Protein AF-A0A958M6K6-F1 (afdb_monomer)

Secondary structure (DSSP, 8-state):
-HHHHHHHHHHHHT------S---SS---------------EEEEE-S-----TTS--HHHHHHHHHHHH--SSEEEEE-S--STTTSSPPTTT-HHHHHHHHHHHHHHHHTTTT--SEEEE---TGGGTTTTHHHHHHH-

Solvent-accessible surface area (backbone atoms only — not comparable to full-atom values): 8126 Å² total; per-residue (Å²): 116,74,73,58,54,55,53,52,52,54,54,56,72,72,64,70,82,77,79,88,69,84,88,60,98,60,85,86,74,82,75,75,76,89,59,101,68,75,86,78,64,46,81,44,80,49,55,71,57,14,63,47,55,89,1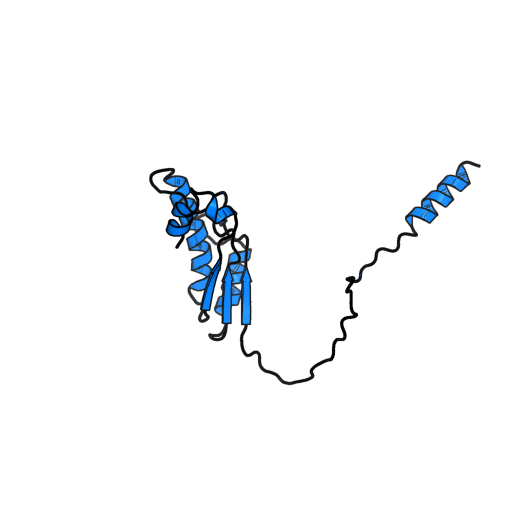00,44,61,32,75,64,53,52,53,50,22,59,54,32,57,70,44,54,61,56,26,33,43,36,38,66,11,25,50,16,58,85,32,14,36,44,53,59,91,80,38,55,67,54,19,54,51,24,51,48,15,44,49,44,58,54,61,34,46,76,66,38,56,38,48,78,46,81,42,82,28,77,32,21,37,60,26,73,35,68,67,10,39,67,68,67,108

Nearest PDB structures (foldseek):
  7wbb-assembly1_F  TM=4.301E-01  e=3.956E-01  Saccharomyces cerevisiae
  4tmb-assembly1_B  TM=3.124E-01  e=1.041E+00  Kluyveromyces marxianus
  1k03-assembly1_A  TM=3.849E-01  e=2.737E+00  Saccharomyces cerevisiae
  1bwl-assembly1_A  TM=4.539E-01  e=6.749E+00  Candida albicans
  5wqe-assembly1_A  TM=2.637E-01  e=7.538E-01  Alicyclobacillus acidoterrestris ATCC 49025

Radius of gyration: 24.07 Å; Cα contacts (8 Å, |Δi|>4): 189; chains: 1; bounding box: 40×70×49 Å

Sequence (141 aa):
MKKHWIAVLLLILVYGCATYEAKYAEPFSDDNVTADKQVEHTFYLIGDAGKSPEGDLNPTLKKFKKQLEQANKNSTAIFLGDNIYPIGFIGKDDDPEGHEHSKHYLDAQLATLQSFKGKTIFIPGNHDWYSKGLEGLEREE

pLDDT: mean 92.04, std 10.04, range [58.53, 98.81]

Mean predicted aligned error: 8.79 Å

Structure (mmCIF, N/CA/C/O backbone):
data_AF-A0A958M6K6-F1
#
_entry.id   AF-A0A958M6K6-F1
#
loop_
_atom_site.group_PDB
_atom_site.id
_atom_site.type_symbol
_atom_site.label_atom_id
_atom_site.label_alt_id
_atom_site.label_comp_id
_atom_site.label_asym_id
_atom_site.label_entity_id
_atom_site.label_seq_id
_atom_site.pdbx_PDB_ins_code
_atom_site.Cartn_x
_atom_site.Cartn_y
_atom_site.Cartn_z
_atom_site.occupancy
_atom_site.B_iso_or_equiv
_atom_site.auth_seq_id
_atom_site.auth_comp_id
_atom_site.auth_asym_id
_atom_site.auth_atom_id
_atom_site.pdbx_PDB_model_num
ATOM 1 N N . MET A 1 1 ? 16.803 56.031 26.311 1.00 58.53 1 MET A N 1
ATOM 2 C CA . MET A 1 1 ? 15.773 55.708 25.293 1.00 58.53 1 MET A CA 1
ATOM 3 C C . MET A 1 1 ? 15.935 54.306 24.702 1.00 58.53 1 MET A C 1
ATOM 5 O O . MET A 1 1 ? 15.006 53.535 24.857 1.00 58.53 1 MET A O 1
ATOM 9 N N . LYS A 1 2 ? 17.088 53.910 24.126 1.00 61.78 2 LYS A N 1
ATOM 10 C CA . LYS A 1 2 ? 17.300 52.585 23.477 1.00 61.78 2 LYS A CA 1
ATOM 11 C C . LYS A 1 2 ? 17.028 51.338 24.353 1.00 61.78 2 LYS A C 1
ATOM 13 O O . LYS A 1 2 ? 16.576 50.326 23.837 1.00 61.78 2 LYS A O 1
ATOM 18 N N . LYS A 1 3 ? 17.233 51.414 25.677 1.00 64.62 3 LYS A N 1
ATOM 19 C CA . LYS A 1 3 ? 17.030 50.287 26.617 1.00 64.62 3 LYS A CA 1
ATOM 20 C C . LYS A 1 3 ? 15.556 49.866 26.770 1.00 64.62 3 LYS A C 1
ATOM 22 O O . LYS A 1 3 ? 15.285 48.694 26.999 1.00 64.62 3 LYS A O 1
ATOM 27 N N . HIS A 1 4 ? 14.609 50.792 26.590 1.00 77.12 4 HIS A N 1
ATOM 28 C CA . HIS A 1 4 ? 13.173 50.488 26.664 1.00 77.12 4 HIS A CA 1
ATOM 29 C C . HIS A 1 4 ? 12.649 49.803 25.396 1.00 77.12 4 HIS A C 1
ATOM 31 O O . HIS A 1 4 ? 11.729 49.002 25.484 1.00 77.12 4 HIS A O 1
ATOM 37 N N . TRP A 1 5 ? 13.278 50.038 24.239 1.00 85.06 5 TRP A N 1
ATOM 38 C CA . TRP A 1 5 ? 12.914 49.373 22.982 1.00 85.06 5 TRP A CA 1
ATOM 39 C C . TRP A 1 5 ? 13.212 47.874 23.019 1.00 85.06 5 TRP A C 1
ATOM 41 O O . TRP A 1 5 ? 12.418 47.085 22.522 1.00 85.06 5 TRP A O 1
ATOM 51 N N . ILE A 1 6 ? 14.307 47.475 23.673 1.00 86.12 6 ILE A N 1
ATOM 52 C CA . ILE A 1 6 ? 14.642 46.058 23.882 1.00 86.12 6 ILE A CA 1
ATOM 53 C C . ILE A 1 6 ? 13.594 45.386 24.778 1.00 86.12 6 ILE A C 1
ATOM 55 O O . ILE A 1 6 ? 13.154 44.279 24.484 1.00 86.12 6 ILE A O 1
ATOM 59 N N . ALA A 1 7 ? 13.152 46.066 25.841 1.00 86.38 7 ALA A N 1
ATOM 60 C CA . ALA A 1 7 ? 12.120 45.543 26.734 1.00 86.38 7 ALA A CA 1
ATOM 61 C C . ALA A 1 7 ? 10.761 45.391 26.028 1.00 86.38 7 ALA A C 1
ATOM 63 O O . ALA A 1 7 ? 10.102 44.372 26.199 1.00 86.38 7 ALA A O 1
ATOM 64 N N . VAL A 1 8 ? 10.372 46.365 25.198 1.00 88.75 8 VAL A N 1
ATOM 65 C CA . VAL A 1 8 ? 9.145 46.297 24.384 1.00 88.75 8 VAL A CA 1
ATOM 66 C C . VAL A 1 8 ? 9.222 45.167 23.355 1.00 88.75 8 VAL A C 1
ATOM 68 O O . VAL A 1 8 ? 8.263 44.415 23.210 1.00 88.75 8 VAL A O 1
ATOM 71 N N . LEU A 1 9 ? 10.367 44.992 22.688 1.00 87.19 9 LEU A N 1
ATOM 72 C CA . LEU A 1 9 ? 10.575 43.904 21.729 1.00 87.19 9 LEU A CA 1
ATOM 73 C C . LEU A 1 9 ? 10.447 42.525 22.398 1.00 87.19 9 LEU A C 1
ATOM 75 O O . LEU A 1 9 ? 9.775 41.645 21.868 1.00 87.19 9 LEU A O 1
ATOM 79 N N . LEU A 1 10 ? 11.042 42.349 23.583 1.00 87.00 10 LEU A N 1
ATOM 80 C CA . LEU A 1 10 ? 10.933 41.108 24.357 1.00 87.00 10 LEU A CA 1
ATOM 81 C C . LEU A 1 10 ? 9.494 40.824 24.799 1.00 87.00 10 LEU A C 1
ATOM 83 O O . LEU A 1 10 ? 9.072 39.674 24.759 1.00 87.00 10 LEU A O 1
ATOM 87 N N . LEU A 1 11 ? 8.733 41.860 25.162 1.00 87.31 11 LEU A N 1
ATOM 88 C CA . LEU A 1 11 ? 7.319 41.750 25.538 1.00 87.31 11 LEU A CA 1
ATOM 89 C C . LEU A 1 11 ? 6.431 41.292 24.374 1.00 87.31 11 LEU A C 1
ATOM 91 O O . LEU A 1 11 ? 5.507 40.514 24.586 1.00 87.31 11 LEU A O 1
ATOM 95 N N . ILE A 1 12 ? 6.729 41.731 23.149 1.00 86.44 12 ILE A N 1
ATOM 96 C CA . ILE A 1 12 ? 6.005 41.307 21.941 1.00 86.44 12 ILE A CA 1
ATOM 97 C C . ILE A 1 12 ? 6.306 39.839 21.609 1.00 86.44 12 ILE A C 1
ATOM 99 O O . ILE A 1 12 ? 5.400 39.101 21.229 1.00 86.44 12 ILE A O 1
ATOM 103 N N . LEU A 1 13 ? 7.549 39.387 21.809 1.00 83.00 13 LEU A N 1
ATOM 104 C CA . LEU A 1 13 ? 7.953 38.001 21.540 1.00 83.00 13 LEU A CA 1
ATOM 105 C C . LEU A 1 13 ? 7.290 36.978 22.478 1.00 83.00 13 LEU A C 1
ATOM 107 O O . LEU A 1 13 ? 7.114 35.830 22.081 1.00 83.00 13 LEU A O 1
ATOM 111 N N . VAL A 1 14 ? 6.888 37.380 23.689 1.00 82.75 14 VAL A N 1
ATOM 112 C CA . VAL A 1 14 ? 6.173 36.504 24.641 1.00 82.75 14 VAL A CA 1
ATOM 113 C C . VAL A 1 14 ? 4.644 36.597 24.548 1.00 82.75 14 VAL A C 1
ATOM 115 O O . VAL A 1 14 ? 3.959 35.836 25.223 1.00 82.75 14 VAL A O 1
ATOM 118 N N . TYR A 1 15 ? 4.091 37.482 23.708 1.00 78.06 15 TYR A N 1
ATOM 119 C CA . TYR A 1 15 ? 2.638 37.694 23.578 1.00 78.06 15 TYR A CA 1
ATOM 120 C C . TYR A 1 15 ? 1.968 36.876 22.456 1.00 78.06 15 TYR A C 1
ATOM 122 O O . TYR A 1 15 ? 0.814 37.122 22.100 1.00 78.06 15 TYR A O 1
ATOM 130 N N . GLY A 1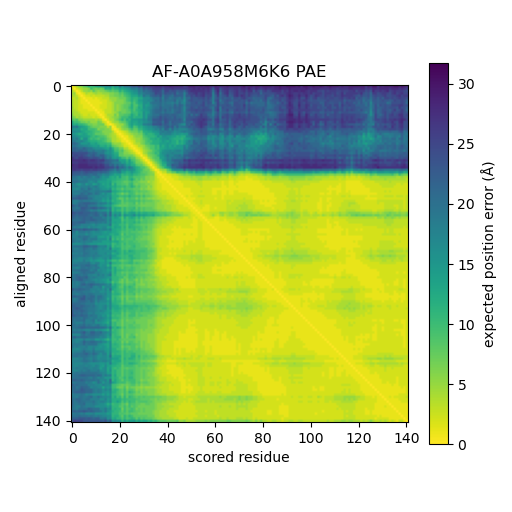 16 ? 2.667 35.897 21.878 1.00 76.31 16 GLY A N 1
ATOM 131 C CA . GLY A 1 16 ? 2.107 35.031 20.842 1.00 76.31 16 GLY A CA 1
ATOM 132 C C . GLY A 1 16 ? 1.131 33.998 21.411 1.00 76.31 16 GLY A C 1
ATOM 133 O O . GLY A 1 16 ? 1.554 33.005 21.995 1.00 76.31 16 GLY A O 1
ATOM 134 N N . CYS A 1 17 ? -0.174 34.183 21.197 1.00 74.75 17 CYS A N 1
ATOM 135 C CA . CYS A 1 17 ? -1.151 33.103 21.350 1.00 74.75 17 CYS A CA 1
ATOM 136 C C . CYS A 1 17 ? -1.069 32.172 20.133 1.00 74.75 17 CYS A C 1
ATOM 138 O O . CYS A 1 17 ? -1.633 32.470 19.081 1.00 74.75 17 CYS A O 1
ATOM 140 N N . ALA A 1 18 ? -0.379 31.040 20.268 1.00 75.88 18 ALA A N 1
ATOM 141 C CA . ALA A 1 18 ? -0.561 29.923 19.350 1.00 75.88 18 ALA A CA 1
ATOM 142 C C . ALA A 1 18 ? -1.882 29.222 19.700 1.00 75.88 18 ALA A C 1
ATOM 144 O O . ALA A 1 18 ? -2.108 28.851 20.852 1.00 75.88 18 ALA A O 1
ATOM 145 N N . THR A 1 19 ? -2.780 29.065 18.727 1.00 74.81 19 THR A N 1
ATOM 146 C CA . THR A 1 19 ? -3.978 28.240 18.915 1.00 74.81 19 THR A CA 1
ATOM 147 C C . THR A 1 19 ? -3.567 26.780 18.774 1.00 74.81 19 THR A C 1
ATOM 149 O O . THR A 1 19 ? -3.233 26.352 17.672 1.00 74.81 19 THR A O 1
ATOM 152 N N . TYR A 1 20 ? -3.560 26.043 19.882 1.00 77.12 20 TYR A N 1
ATOM 153 C CA . TYR A 1 20 ? -3.206 24.618 19.901 1.00 77.12 20 TYR A CA 1
ATOM 154 C C . TYR A 1 20 ? -4.378 23.703 19.521 1.00 77.12 20 TYR A C 1
ATOM 156 O O . TYR A 1 20 ? -4.164 22.538 19.205 1.00 77.12 20 TYR A O 1
ATOM 164 N N . GLU A 1 21 ? -5.598 24.240 19.518 1.00 79.88 21 GLU A N 1
ATOM 165 C CA . GLU A 1 21 ? -6.818 23.504 19.196 1.00 79.88 21 GLU A CA 1
ATOM 166 C C . GLU A 1 21 ? -7.157 23.586 17.705 1.00 79.88 21 GLU A C 1
ATOM 168 O O . GLU A 1 21 ? -6.961 24.618 17.050 1.00 79.88 21 GLU A O 1
ATOM 173 N N . ALA A 1 22 ? -7.717 22.498 17.179 1.00 80.31 22 ALA A N 1
ATOM 174 C CA . ALA A 1 22 ? -8.237 22.458 15.821 1.00 80.31 22 ALA A CA 1
ATOM 175 C C . ALA A 1 22 ? -9.445 23.400 15.674 1.00 80.31 22 ALA A C 1
ATOM 177 O O . ALA A 1 22 ? -10.320 23.475 16.537 1.00 80.31 22 ALA A O 1
ATOM 178 N N . LYS A 1 23 ? -9.495 24.137 14.560 1.00 80.44 23 LYS A N 1
ATOM 179 C CA . LYS A 1 23 ? -10.585 25.073 14.266 1.00 80.44 23 LYS A CA 1
ATOM 180 C C . LYS A 1 23 ? -11.648 24.381 13.429 1.00 80.44 23 LYS A C 1
ATOM 182 O O . LYS A 1 23 ? -11.488 24.242 12.219 1.00 80.44 23 LYS A O 1
ATOM 187 N N . TYR A 1 24 ? -12.728 23.978 14.078 1.00 83.25 24 TYR A N 1
ATOM 188 C CA . TYR A 1 24 ? -13.906 23.439 13.412 1.00 83.25 24 TYR A CA 1
ATOM 189 C C . TYR A 1 24 ? -14.945 24.544 13.200 1.00 83.25 24 TYR A C 1
ATOM 191 O O . TYR A 1 24 ? -15.063 25.452 14.023 1.00 83.25 24 TYR A O 1
ATOM 199 N N . ALA A 1 25 ? -15.671 24.485 12.080 1.00 86.62 25 ALA A N 1
ATOM 200 C CA . ALA A 1 25 ? -16.772 25.412 11.802 1.00 86.62 25 ALA A CA 1
ATOM 201 C C . ALA A 1 25 ? -17.913 25.251 12.821 1.00 86.62 25 ALA A C 1
ATOM 203 O O . ALA A 1 25 ? -18.515 26.240 13.223 1.00 86.62 25 ALA A O 1
ATOM 204 N N . GLU A 1 26 ? -18.133 24.017 13.275 1.00 85.06 26 GLU A N 1
ATOM 205 C CA . GLU A 1 26 ? -19.042 23.662 14.360 1.00 85.06 26 GLU A CA 1
ATOM 206 C C . GLU A 1 26 ? -18.239 23.003 15.491 1.00 85.06 26 GLU A C 1
ATOM 208 O O . GLU A 1 26 ? -17.348 22.195 15.202 1.00 85.06 26 GLU A O 1
ATOM 213 N N . PRO A 1 27 ? -18.511 23.313 16.769 1.00 77.81 27 PRO A N 1
ATOM 214 C CA . PRO A 1 27 ? -17.875 22.626 17.884 1.00 77.81 27 PRO A CA 1
ATOM 215 C C . PRO A 1 27 ? -18.182 21.126 17.822 1.00 77.81 27 PRO A C 1
ATOM 217 O O . PRO A 1 27 ? -19.343 20.731 17.752 1.00 77.81 27 PRO A O 1
ATOM 220 N N . PHE A 1 28 ? -17.151 20.283 17.879 1.00 76.88 28 PHE A N 1
ATOM 221 C CA . PHE A 1 28 ? -17.346 18.847 18.064 1.00 76.88 28 PHE A CA 1
ATOM 222 C C . PHE A 1 28 ? -17.954 18.615 19.455 1.00 76.88 28 PHE A C 1
ATOM 224 O O . PHE A 1 28 ? -17.287 18.876 20.459 1.00 76.88 28 PHE A O 1
ATOM 231 N N . SER A 1 29 ? -19.211 18.163 19.532 1.00 73.94 29 SER A N 1
ATOM 232 C CA . SER A 1 29 ? -19.738 17.581 20.766 1.00 73.94 29 SER A CA 1
ATOM 233 C C . SER A 1 29 ? -19.457 16.088 20.737 1.00 73.94 29 SER A C 1
ATOM 235 O O . SER A 1 29 ? -19.883 15.362 19.838 1.00 73.94 29 SER A O 1
ATOM 237 N N . ASP A 1 30 ? -18.695 15.635 21.726 1.00 67.69 30 ASP A N 1
ATOM 238 C CA . ASP A 1 30 ? -18.550 14.217 22.006 1.00 67.69 30 ASP A CA 1
ATOM 239 C C . ASP A 1 30 ? -19.830 13.781 22.725 1.00 67.69 30 ASP A C 1
ATOM 241 O O . ASP A 1 30 ? -19.888 13.672 23.956 1.00 67.69 30 ASP A O 1
ATOM 245 N N . ASP A 1 31 ? -20.914 13.642 21.959 1.00 69.62 31 ASP A N 1
ATOM 246 C CA . ASP A 1 31 ? -22.102 12.940 22.418 1.00 69.62 31 ASP A CA 1
ATOM 247 C C . ASP A 1 31 ? -21.654 11.498 22.630 1.00 69.62 31 ASP A C 1
ATOM 249 O O . ASP A 1 31 ? -21.686 10.678 21.715 1.00 69.62 31 ASP A O 1
ATOM 253 N N . ASN A 1 32 ? -21.135 11.221 23.829 1.00 62.75 32 ASN A N 1
ATOM 254 C CA . ASN A 1 32 ? -20.642 9.919 24.238 1.00 62.75 32 ASN A CA 1
ATOM 255 C C . ASN A 1 32 ? -21.781 8.916 24.066 1.00 62.75 32 ASN A C 1
ATOM 257 O O . ASN A 1 32 ? -22.618 8.736 24.953 1.00 62.75 32 ASN A O 1
ATOM 261 N N . VAL A 1 33 ? -21.823 8.264 22.906 1.00 64.94 33 VAL A N 1
ATOM 262 C CA . VAL A 1 33 ? -22.689 7.125 22.653 1.00 64.94 33 VAL A CA 1
ATOM 263 C C . VAL A 1 33 ? -22.119 5.994 23.497 1.00 64.94 33 VAL A C 1
ATOM 265 O O . VAL A 1 33 ? -21.297 5.201 23.044 1.00 64.94 33 VAL A O 1
ATOM 268 N N . THR A 1 34 ? -22.537 5.943 24.758 1.00 63.62 34 THR A N 1
ATOM 269 C CA . THR A 1 34 ? -22.280 4.837 25.676 1.00 63.62 34 THR A CA 1
ATOM 270 C C . THR A 1 34 ? -23.116 3.651 25.232 1.00 63.62 34 THR A C 1
ATOM 272 O O . THR A 1 34 ? -24.185 3.347 25.753 1.00 63.62 34 THR A O 1
ATOM 275 N N . ALA A 1 35 ? -22.639 2.983 24.196 1.00 64.44 35 ALA A N 1
ATOM 276 C CA . ALA A 1 35 ? -23.160 1.700 23.800 1.00 64.44 35 ALA A CA 1
ATOM 277 C C . ALA A 1 35 ? -22.003 0.708 23.855 1.00 64.44 35 ALA A C 1
ATOM 279 O O . ALA A 1 35 ? -20.973 0.941 23.223 1.00 64.44 35 ALA A O 1
ATOM 280 N N . ASP A 1 36 ? -22.193 -0.392 24.591 1.00 74.50 36 ASP A N 1
ATOM 281 C CA . ASP A 1 36 ? -21.377 -1.611 24.519 1.00 74.50 36 ASP A CA 1
ATOM 282 C C . ASP A 1 36 ? -21.508 -2.217 23.110 1.00 74.50 36 ASP A C 1
ATOM 284 O O . ASP A 1 36 ? -22.142 -3.248 22.881 1.00 74.50 36 ASP A O 1
ATOM 288 N N . LYS A 1 37 ? -20.977 -1.511 22.112 1.00 81.38 37 LYS A N 1
ATOM 289 C CA . LYS A 1 37 ? -20.985 -1.920 20.715 1.00 81.38 37 LYS A CA 1
ATOM 290 C C . LYS A 1 37 ? -19.702 -2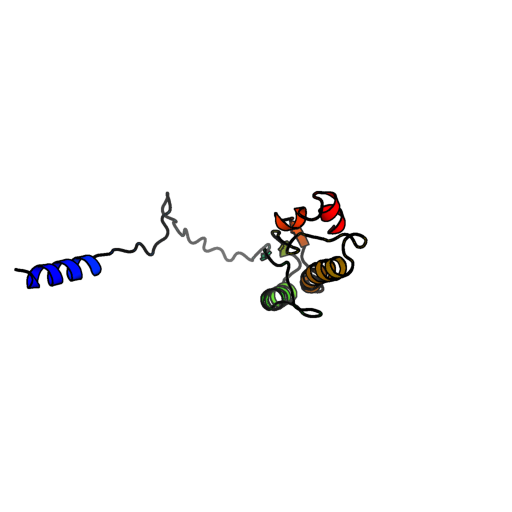.672 20.441 1.00 81.38 37 LYS A C 1
ATOM 292 O O . LYS A 1 37 ? -18.602 -2.190 20.695 1.00 81.38 37 LYS A O 1
ATOM 297 N N . GLN A 1 38 ? -19.862 -3.864 19.890 1.00 88.56 38 GLN A N 1
ATOM 298 C CA . GLN A 1 38 ? -18.744 -4.605 19.338 1.00 88.56 38 GLN A CA 1
ATOM 299 C C . GLN A 1 38 ? -18.351 -3.990 17.994 1.00 88.56 38 GLN A C 1
ATOM 301 O O . GLN A 1 38 ? -19.207 -3.528 17.239 1.00 88.56 38 GLN A O 1
ATOM 306 N N . VAL A 1 39 ? -17.052 -3.986 17.698 1.00 91.81 39 VAL A N 1
ATOM 307 C CA . VAL A 1 39 ? -16.540 -3.550 16.396 1.00 91.81 39 VAL A CA 1
ATOM 308 C C . VAL A 1 39 ? -17.048 -4.516 15.328 1.00 91.81 39 VAL A C 1
ATOM 310 O O . VAL A 1 39 ? -16.698 -5.695 15.336 1.00 91.81 39 VAL A O 1
ATOM 313 N N . GLU A 1 40 ? -17.878 -4.015 14.415 1.00 95.00 40 GLU A N 1
ATOM 314 C CA . GLU A 1 40 ? -18.434 -4.818 13.323 1.00 95.00 40 GLU A CA 1
ATOM 315 C C . GLU A 1 40 ? -17.396 -5.088 12.228 1.00 95.00 40 GLU A C 1
ATOM 317 O O . GLU A 1 40 ? -17.318 -6.209 11.717 1.00 95.00 40 GLU A O 1
ATOM 322 N N . HIS A 1 41 ? -16.575 -4.082 11.903 1.00 97.88 41 HIS A N 1
ATOM 323 C CA . HIS A 1 41 ? -15.572 -4.148 10.843 1.00 97.88 41 HIS A CA 1
ATOM 324 C C . HIS A 1 41 ? -14.405 -3.186 11.095 1.00 97.88 41 HIS A C 1
ATOM 326 O O . HIS A 1 41 ? -14.619 -2.063 11.552 1.00 97.88 41 HIS A O 1
ATOM 332 N N . THR A 1 42 ? -13.183 -3.596 10.749 1.00 98.25 42 THR A N 1
ATOM 333 C CA . THR A 1 42 ? -11.971 -2.770 10.905 1.00 98.25 42 THR A CA 1
ATOM 334 C C . THR A 1 42 ? -11.350 -2.429 9.554 1.00 98.25 42 THR A C 1
ATOM 336 O O . THR A 1 42 ? -11.107 -3.311 8.731 1.00 98.25 42 THR A O 1
ATOM 339 N N . PHE A 1 43 ? -11.026 -1.156 9.333 1.00 98.50 43 PHE A N 1
ATOM 340 C CA . PHE A 1 43 ? -10.270 -0.712 8.162 1.00 98.50 43 PHE A CA 1
ATOM 341 C C . PHE A 1 43 ? -8.811 -0.444 8.532 1.00 98.50 43 PHE A C 1
ATOM 343 O O . PHE A 1 43 ? -8.523 0.277 9.485 1.00 98.50 43 PHE A O 1
ATOM 350 N N . TYR A 1 44 ? -7.900 -1.013 7.753 1.00 98.56 44 TYR A N 1
ATOM 351 C CA . TYR A 1 44 ? -6.464 -0.789 7.825 1.00 98.56 44 TYR A CA 1
ATOM 352 C C . TYR A 1 44 ? -6.057 -0.021 6.576 1.00 98.56 44 TYR A C 1
ATOM 354 O O . TYR A 1 44 ? -6.286 -0.490 5.465 1.00 98.56 44 TYR A O 1
ATOM 362 N N . LEU A 1 45 ? -5.480 1.160 6.755 1.00 98.50 45 LEU A N 1
ATOM 363 C CA . LEU A 1 45 ? -5.134 2.059 5.660 1.00 98.50 45 LEU A CA 1
ATOM 364 C C . LEU A 1 45 ? -3.617 2.234 5.611 1.00 98.50 45 LEU A C 1
ATOM 366 O O . LEU A 1 45 ? -2.994 2.475 6.648 1.00 98.50 45 LEU A O 1
ATOM 370 N N . ILE A 1 46 ? -3.034 2.122 4.422 1.00 98.44 46 ILE A N 1
ATOM 371 C CA . ILE A 1 46 ? -1.620 2.408 4.169 1.00 98.44 46 ILE A CA 1
ATOM 372 C C . ILE A 1 46 ? -1.481 3.061 2.792 1.00 98.44 46 ILE A C 1
ATOM 374 O O . ILE A 1 46 ? -2.195 2.687 1.875 1.00 98.44 46 ILE A O 1
ATOM 378 N N . GLY A 1 47 ? -0.597 4.039 2.643 1.00 97.56 47 GLY A N 1
ATOM 379 C CA . GLY A 1 47 ? -0.267 4.680 1.365 1.00 97.56 47 GLY A CA 1
ATOM 380 C C . GLY A 1 47 ? 1.236 4.923 1.283 1.00 97.56 47 GLY A C 1
ATOM 381 O O . GLY A 1 47 ? 1.936 4.700 2.279 1.00 97.56 47 GLY A O 1
ATOM 382 N N . ASP A 1 48 ? 1.722 5.331 0.110 1.00 97.88 48 ASP A N 1
ATOM 383 C CA . ASP A 1 48 ? 3.128 5.691 -0.123 1.00 97.88 48 ASP A CA 1
ATOM 384 C C . ASP A 1 48 ? 4.092 4.556 0.286 1.00 97.88 48 ASP A C 1
ATOM 386 O O . ASP A 1 48 ? 5.189 4.763 0.818 1.00 97.88 48 ASP A O 1
ATOM 390 N N . ALA A 1 49 ? 3.658 3.309 0.077 1.00 96.31 49 ALA A N 1
ATOM 391 C CA . ALA A 1 49 ? 4.365 2.108 0.513 1.00 96.31 49 ALA A CA 1
ATOM 392 C C . ALA A 1 49 ? 5.359 1.572 -0.532 1.00 96.31 49 ALA A C 1
ATOM 394 O O . ALA A 1 49 ? 6.016 0.556 -0.284 1.00 96.31 49 ALA A O 1
ATOM 395 N N . GLY A 1 50 ? 5.515 2.259 -1.668 1.00 96.81 50 GLY A N 1
ATOM 396 C CA . GLY A 1 50 ? 6.200 1.757 -2.857 1.00 96.81 50 GLY A CA 1
ATOM 397 C C . GLY A 1 50 ? 7.723 1.707 -2.846 1.00 96.81 50 GLY A C 1
ATOM 398 O O . GLY A 1 50 ? 8.337 1.843 -3.903 1.00 96.81 50 GLY A O 1
ATOM 399 N N . LYS A 1 51 ? 8.349 1.529 -1.675 1.00 97.19 51 LYS A N 1
ATOM 400 C CA . LYS A 1 51 ? 9.777 1.190 -1.534 1.00 97.19 51 LYS A CA 1
ATOM 401 C C . LYS A 1 51 ? 10.015 0.242 -0.366 1.00 97.19 51 LYS A C 1
ATOM 403 O O . LYS A 1 51 ? 9.551 0.477 0.752 1.00 97.19 51 LYS A O 1
ATOM 408 N N . SER A 1 52 ? 10.835 -0.778 -0.594 1.00 97.06 52 SER A N 1
ATOM 409 C CA . SER A 1 52 ? 11.354 -1.666 0.451 1.00 97.06 52 SER A CA 1
ATOM 410 C C . SER A 1 52 ? 12.785 -2.118 0.147 1.00 97.06 52 SER A C 1
ATOM 412 O O . SER A 1 52 ? 13.142 -2.217 -1.022 1.00 97.06 52 SER A O 1
ATOM 414 N N . PRO A 1 53 ? 13.616 -2.388 1.171 1.00 96.19 53 PRO A N 1
ATOM 415 C CA . PRO A 1 53 ? 14.948 -2.964 0.968 1.00 96.19 53 PRO A CA 1
ATOM 416 C C . PRO A 1 53 ? 14.859 -4.324 0.264 1.00 96.19 53 PRO A C 1
ATOM 418 O O . PRO A 1 53 ? 13.887 -5.045 0.463 1.00 96.19 53 PRO A O 1
ATOM 421 N N . GLU A 1 54 ? 15.852 -4.689 -0.546 1.00 91.00 54 GLU A N 1
ATOM 422 C CA . GLU A 1 54 ? 15.868 -5.977 -1.255 1.00 91.00 54 GLU A CA 1
ATOM 423 C C . GLU A 1 54 ? 15.690 -7.167 -0.304 1.00 91.00 54 GLU A C 1
ATOM 425 O O . GLU A 1 54 ? 16.347 -7.257 0.736 1.00 91.00 54 GLU A O 1
ATOM 430 N N . GLY A 1 55 ? 14.781 -8.078 -0.660 1.00 88.06 55 GLY A N 1
ATOM 431 C CA . GLY A 1 55 ? 14.499 -9.289 0.115 1.00 88.06 55 GLY A CA 1
ATOM 432 C C . GLY A 1 55 ? 13.890 -9.065 1.507 1.00 88.06 55 GLY A C 1
ATOM 433 O O . GLY A 1 55 ? 13.755 -10.027 2.262 1.00 88.06 55 GLY A O 1
ATOM 434 N N . ASP A 1 56 ? 13.519 -7.836 1.873 1.00 94.88 56 ASP A N 1
ATOM 435 C CA . ASP A 1 56 ? 12.967 -7.516 3.191 1.00 94.88 56 ASP A CA 1
ATOM 436 C C . ASP A 1 56 ? 11.865 -6.444 3.096 1.00 94.88 56 ASP A C 1
ATOM 438 O O . ASP A 1 56 ? 11.648 -5.797 2.077 1.00 94.88 56 ASP A O 1
ATOM 442 N N . LEU A 1 57 ? 11.124 -6.265 4.184 1.00 97.00 57 LEU A N 1
ATOM 443 C CA . LEU A 1 57 ? 10.080 -5.259 4.314 1.00 97.00 57 LEU A CA 1
ATOM 444 C C . LEU A 1 57 ? 10.642 -3.979 4.928 1.00 97.00 57 LEU A C 1
ATOM 446 O O . LEU A 1 57 ? 11.406 -4.018 5.902 1.00 97.00 57 LEU A O 1
ATOM 450 N N . ASN A 1 58 ? 10.185 -2.822 4.448 1.00 96.19 58 ASN A N 1
ATOM 451 C CA . ASN A 1 58 ? 10.442 -1.578 5.167 1.00 96.19 58 ASN A CA 1
ATOM 452 C C . ASN A 1 58 ? 9.821 -1.624 6.592 1.00 96.19 58 ASN A C 1
ATOM 454 O O . ASN A 1 58 ? 8.891 -2.399 6.855 1.00 96.19 58 ASN A O 1
ATOM 458 N N . PRO A 1 59 ? 10.308 -0.811 7.551 1.00 97.44 59 PRO A N 1
ATOM 459 C CA . PRO A 1 59 ? 9.836 -0.865 8.938 1.00 97.44 59 PRO A CA 1
ATOM 460 C C . PRO A 1 59 ? 8.325 -0.652 9.114 1.00 97.44 59 PRO A C 1
ATOM 462 O O . PRO A 1 59 ? 7.735 -1.207 10.046 1.00 97.44 59 PRO A O 1
ATOM 465 N N . THR A 1 60 ? 7.696 0.130 8.235 1.00 97.25 60 THR A N 1
ATOM 466 C CA . THR A 1 60 ? 6.250 0.378 8.252 1.00 97.25 60 THR A CA 1
ATOM 467 C C . THR A 1 60 ? 5.488 -0.865 7.812 1.00 97.25 60 THR A C 1
ATOM 469 O O . THR A 1 60 ? 4.616 -1.319 8.550 1.00 97.25 60 THR A O 1
ATOM 472 N N . LEU A 1 61 ? 5.881 -1.498 6.702 1.00 98.19 61 LEU A N 1
ATOM 473 C CA . LEU A 1 61 ? 5.285 -2.751 6.230 1.00 98.19 61 LEU A CA 1
ATOM 474 C C . LEU A 1 61 ? 5.473 -3.897 7.230 1.00 98.19 61 LEU A C 1
ATOM 476 O O . LEU A 1 61 ? 4.558 -4.696 7.418 1.00 98.19 61 LEU A O 1
ATOM 480 N N . LYS A 1 62 ? 6.590 -3.940 7.972 1.00 98.31 62 LYS A N 1
ATOM 481 C CA . LYS A 1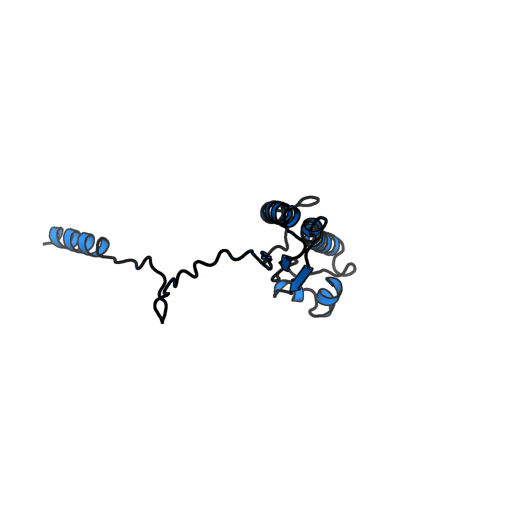 62 ? 6.765 -4.896 9.086 1.00 98.31 62 LYS A CA 1
ATOM 482 C C . LYS A 1 62 ? 5.716 -4.714 10.180 1.00 98.31 62 LYS A C 1
ATOM 484 O O . LYS A 1 62 ? 5.191 -5.697 10.701 1.00 98.31 62 LYS A O 1
ATOM 489 N N . LYS A 1 63 ? 5.426 -3.469 10.568 1.00 98.25 63 LYS A N 1
ATOM 490 C CA . LYS A 1 63 ? 4.391 -3.173 11.571 1.00 98.25 63 LYS A CA 1
ATOM 491 C C . LYS A 1 63 ? 2.998 -3.451 11.017 1.00 98.25 63 LYS A C 1
ATOM 493 O O . LYS A 1 63 ? 2.191 -4.047 11.720 1.00 98.25 63 LYS A O 1
ATOM 498 N N . PHE A 1 64 ? 2.750 -3.069 9.769 1.00 98.50 64 PHE A N 1
ATOM 499 C CA . PHE A 1 64 ? 1.483 -3.294 9.089 1.00 98.50 64 PHE A CA 1
ATOM 500 C C . PHE A 1 64 ? 1.159 -4.787 8.997 1.00 98.50 64 PHE A C 1
ATOM 502 O O . PHE A 1 64 ? 0.112 -5.209 9.478 1.00 98.50 64 PHE A O 1
ATOM 509 N N . LYS A 1 65 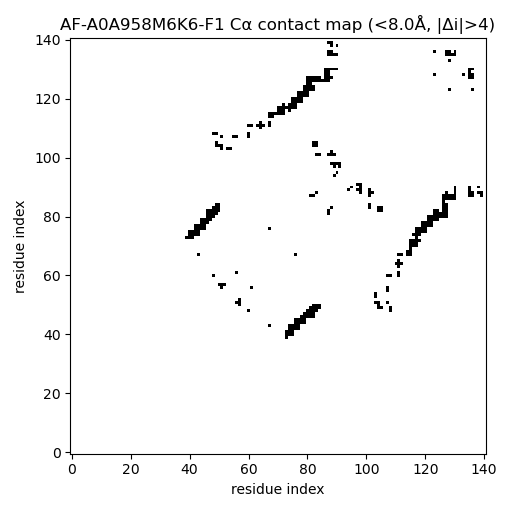? 2.113 -5.610 8.542 1.00 98.44 65 LYS A N 1
ATOM 510 C CA . LYS A 1 65 ? 2.002 -7.075 8.531 1.00 98.44 65 LYS A CA 1
ATOM 511 C C . LYS A 1 65 ? 1.607 -7.639 9.896 1.00 98.44 65 LYS A C 1
ATOM 513 O O . LYS A 1 65 ? 0.662 -8.413 9.981 1.00 98.44 65 LYS A O 1
ATOM 518 N N . LYS A 1 66 ? 2.275 -7.210 10.975 1.00 98.31 66 LYS A N 1
ATOM 519 C CA . LYS A 1 66 ? 1.947 -7.653 12.344 1.00 98.31 66 LYS A CA 1
ATOM 520 C C . LYS A 1 66 ? 0.520 -7.294 12.765 1.00 98.31 66 LYS A C 1
ATOM 522 O O . LYS A 1 66 ? -0.098 -8.060 13.495 1.00 98.31 66 LYS A O 1
ATOM 527 N N . GLN A 1 67 ? 0.006 -6.143 12.329 1.00 98.12 67 GLN A N 1
ATOM 528 C CA . GLN A 1 67 ? -1.379 -5.752 12.601 1.00 98.12 67 GLN A CA 1
ATOM 529 C C . GLN A 1 67 ? -2.367 -6.607 11.804 1.00 98.12 67 GLN A C 1
ATOM 531 O O . GLN A 1 67 ? -3.344 -7.103 12.362 1.00 98.12 67 GLN A O 1
ATOM 536 N N . LEU A 1 68 ? -2.085 -6.842 10.522 1.00 98.50 68 LEU A N 1
ATOM 537 C CA . LEU A 1 68 ? -2.937 -7.663 9.664 1.00 98.50 68 LEU A CA 1
ATOM 538 C C . LEU A 1 68 ? -2.956 -9.143 10.075 1.00 98.50 68 LEU A C 1
ATOM 540 O O . LEU A 1 68 ? -3.989 -9.793 9.953 1.00 98.50 68 LEU A O 1
ATOM 544 N N . GLU A 1 69 ? -1.862 -9.674 10.623 1.00 98.00 69 GLU A N 1
ATOM 545 C CA . GLU A 1 69 ? -1.806 -11.033 11.187 1.0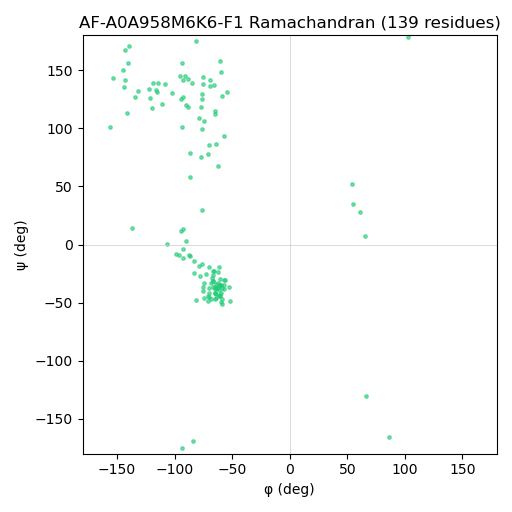0 98.00 69 GLU A CA 1
ATOM 546 C C . GLU A 1 69 ? -2.786 -11.248 12.349 1.00 98.00 69 GLU A C 1
ATOM 548 O O . GLU A 1 69 ? -3.257 -12.365 12.568 1.00 98.00 69 GLU A O 1
ATOM 553 N N . GLN A 1 70 ? -3.094 -10.186 13.095 1.00 97.06 70 GLN A N 1
ATOM 554 C CA . GLN A 1 70 ? -4.031 -10.214 14.220 1.00 97.06 70 GLN A CA 1
ATOM 555 C C . GLN A 1 70 ? -5.461 -9.852 13.798 1.00 97.06 70 GLN A C 1
ATOM 557 O O . GLN A 1 70 ? -6.401 -10.043 14.573 1.00 97.06 70 GLN A O 1
ATOM 562 N N . ALA A 1 71 ? -5.639 -9.342 12.579 1.00 97.69 71 ALA A N 1
ATOM 563 C CA . ALA A 1 71 ? -6.928 -8.909 12.079 1.00 97.69 71 ALA A CA 1
ATOM 564 C C . ALA A 1 71 ? -7.873 -10.098 11.848 1.00 97.69 71 ALA A C 1
ATOM 566 O O . ALA A 1 71 ? -7.494 -11.179 11.381 1.00 97.69 71 ALA A O 1
ATOM 567 N N . ASN A 1 72 ? -9.146 -9.890 12.173 1.00 96.69 72 ASN A N 1
ATOM 568 C CA . ASN A 1 72 ? -10.189 -10.872 11.911 1.00 96.69 72 ASN A CA 1
ATOM 569 C C . ASN A 1 72 ? -10.671 -10.782 10.445 1.00 96.69 72 ASN A C 1
ATOM 571 O O . ASN A 1 72 ? -10.265 -9.911 9.680 1.00 96.69 72 ASN A O 1
ATOM 575 N N . LYS A 1 73 ? -11.560 -11.693 10.035 1.00 98.00 73 LYS A N 1
ATOM 576 C CA . LYS A 1 73 ? -12.115 -11.715 8.667 1.00 98.00 73 LYS A CA 1
ATOM 577 C C . LYS A 1 73 ? -13.012 -10.511 8.329 1.00 98.00 73 LYS A C 1
ATOM 579 O O . LYS A 1 73 ? -13.177 -10.188 7.157 1.00 98.00 73 LYS A O 1
ATOM 584 N N . ASN A 1 74 ? -13.585 -9.851 9.337 1.00 98.38 74 ASN A N 1
ATOM 585 C CA . ASN A 1 74 ? -14.370 -8.626 9.185 1.00 98.38 74 ASN A CA 1
ATOM 586 C C . ASN A 1 74 ? -13.415 -7.429 9.208 1.00 98.38 74 ASN A C 1
ATOM 588 O O . ASN A 1 74 ? -13.440 -6.578 10.096 1.00 98.38 74 ASN A O 1
ATOM 592 N N . SER A 1 75 ? -12.471 -7.435 8.275 1.00 98.56 75 SER A N 1
ATOM 593 C CA . SER A 1 75 ? -11.492 -6.370 8.133 1.00 98.56 75 SER A CA 1
ATOM 594 C C . SER A 1 75 ? -11.231 -6.076 6.664 1.00 98.56 75 SER A C 1
ATOM 596 O O . SER A 1 75 ? -11.449 -6.925 5.792 1.00 98.56 75 SER A O 1
ATOM 598 N N . THR A 1 76 ? -10.763 -4.869 6.366 1.00 98.81 76 THR A N 1
ATOM 599 C CA . THR A 1 76 ? -10.319 -4.489 5.023 1.00 98.81 76 THR A CA 1
ATOM 600 C C . THR A 1 76 ? -8.997 -3.748 5.090 1.00 98.81 76 THR A C 1
ATOM 602 O O . THR A 1 76 ? -8.889 -2.774 5.825 1.00 98.81 76 THR A O 1
ATOM 605 N N . ALA A 1 77 ? -8.007 -4.212 4.330 1.00 98.69 77 ALA A N 1
ATOM 606 C CA . ALA A 1 77 ? -6.764 -3.496 4.086 1.00 98.69 77 ALA A CA 1
ATOM 607 C C . ALA A 1 77 ? -6.904 -2.705 2.781 1.00 98.69 77 ALA A C 1
ATOM 609 O O . ALA A 1 77 ? -7.253 -3.283 1.752 1.00 98.69 77 ALA A O 1
ATOM 610 N N . ILE A 1 78 ? -6.665 -1.397 2.831 1.00 98.81 78 ILE A N 1
ATOM 611 C CA . ILE A 1 78 ? -6.724 -0.507 1.672 1.00 98.81 78 ILE A CA 1
ATOM 612 C C . ILE A 1 78 ? -5.345 0.120 1.488 1.00 98.81 78 ILE A C 1
ATOM 614 O O . ILE A 1 78 ? -4.869 0.840 2.369 1.00 98.81 78 ILE A O 1
AT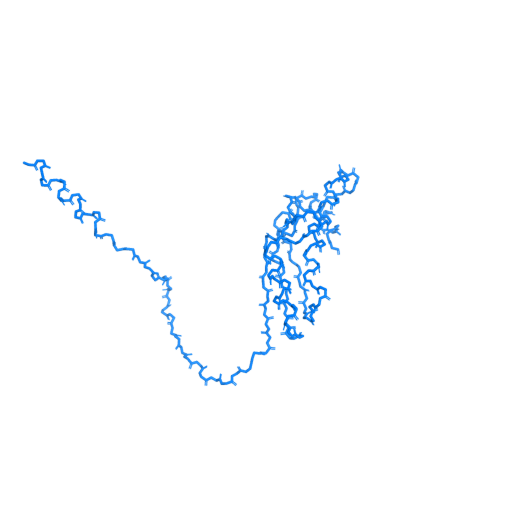OM 618 N N . PHE A 1 79 ? -4.733 -0.163 0.343 1.00 98.56 79 PHE A N 1
ATOM 619 C CA . PHE A 1 79 ? -3.535 0.507 -0.142 1.00 98.56 79 PHE A CA 1
ATOM 620 C C . PHE A 1 79 ? -3.983 1.724 -0.949 1.00 98.56 79 PHE A C 1
ATOM 622 O O . PHE A 1 79 ? -4.748 1.595 -1.902 1.00 98.56 79 PHE A O 1
ATOM 629 N N . LEU A 1 80 ? -3.584 2.907 -0.497 1.00 98.50 80 LEU A N 1
ATOM 630 C CA . LEU A 1 80 ? -4.098 4.206 -0.929 1.00 98.50 80 LEU A CA 1
ATOM 631 C C . LEU A 1 80 ? -3.288 4.829 -2.077 1.00 98.50 80 LEU A C 1
ATOM 633 O O . LEU A 1 80 ? -3.467 6.013 -2.356 1.00 98.50 80 LEU A O 1
ATOM 637 N N . GLY A 1 81 ? -2.426 4.049 -2.728 1.00 98.00 81 GLY A N 1
ATOM 638 C CA . GLY A 1 81 ? -1.637 4.478 -3.876 1.00 98.00 81 GLY A CA 1
ATOM 639 C C . GLY A 1 81 ? -0.185 4.791 -3.576 1.00 98.00 81 GLY A C 1
ATOM 640 O O . GLY A 1 81 ? 0.282 4.685 -2.436 1.00 98.00 81 GLY A O 1
ATOM 641 N N . ASP A 1 82 ? 0.513 5.149 -4.654 1.00 98.25 82 ASP A N 1
ATOM 642 C CA . ASP A 1 82 ? 1.967 5.238 -4.729 1.00 98.25 82 ASP A CA 1
ATOM 643 C C . ASP A 1 82 ? 2.591 3.909 -4.278 1.00 98.25 82 ASP A C 1
ATOM 645 O O . ASP A 1 82 ? 3.450 3.820 -3.387 1.00 98.25 82 ASP A O 1
ATOM 649 N N . ASN A 1 83 ? 2.081 2.851 -4.911 1.00 98.06 83 ASN A N 1
ATOM 650 C CA . ASN A 1 83 ? 2.423 1.465 -4.650 1.00 98.06 83 ASN A CA 1
ATOM 651 C C . ASN A 1 83 ? 3.817 1.140 -5.186 1.00 98.06 83 ASN A C 1
ATOM 653 O O . ASN A 1 83 ? 4.454 0.225 -4.667 1.00 98.06 83 ASN A O 1
ATOM 657 N N . ILE A 1 84 ? 4.323 1.856 -6.196 1.00 98.25 84 ILE A N 1
ATOM 658 C CA . ILE A 1 84 ? 5.660 1.616 -6.746 1.00 98.25 84 ILE A CA 1
ATOM 659 C C . ILE A 1 84 ? 6.352 2.937 -7.104 1.00 98.25 84 ILE A C 1
ATOM 661 O O . ILE A 1 84 ? 6.008 3.633 -8.058 1.00 98.25 84 ILE A O 1
ATOM 665 N N . TYR A 1 85 ? 7.426 3.261 -6.383 1.00 97.69 85 TYR A N 1
ATOM 666 C CA . TYR A 1 85 ? 8.283 4.395 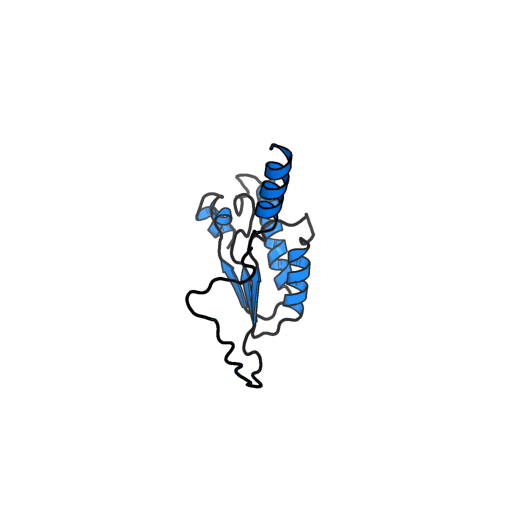-6.721 1.00 97.69 85 TYR A CA 1
ATOM 667 C C . TYR A 1 85 ? 9.478 3.991 -7.606 1.00 97.69 85 TYR A C 1
ATOM 669 O O . TYR A 1 85 ? 9.991 2.881 -7.487 1.00 97.69 85 TYR A O 1
ATOM 677 N N . PRO A 1 86 ? 10.047 4.936 -8.382 1.00 96.50 86 PRO A N 1
ATOM 678 C CA . PRO A 1 86 ? 9.588 6.315 -8.540 1.00 96.50 86 PRO A CA 1
ATOM 679 C C . PRO A 1 86 ? 8.534 6.490 -9.633 1.00 96.50 86 PRO A C 1
ATOM 681 O O . PRO A 1 86 ? 8.028 7.598 -9.759 1.00 96.50 86 PRO A O 1
ATOM 684 N N . ILE A 1 87 ? 8.250 5.475 -10.449 1.00 97.62 87 ILE A N 1
ATOM 685 C CA . ILE A 1 87 ? 7.455 5.667 -11.667 1.00 97.62 87 ILE A CA 1
ATOM 686 C C . ILE A 1 87 ? 6.403 4.583 -11.926 1.00 97.62 87 ILE A C 1
ATOM 688 O O . ILE A 1 87 ? 5.904 4.515 -13.039 1.00 97.62 87 ILE A O 1
ATOM 692 N N . GLY A 1 88 ? 6.058 3.734 -10.961 1.00 97.88 88 GLY A N 1
ATOM 693 C CA . GLY A 1 88 ? 5.146 2.619 -11.217 1.00 97.88 88 GLY A CA 1
ATOM 694 C C . GLY A 1 88 ? 5.866 1.372 -11.736 1.00 97.88 88 GLY A C 1
ATOM 695 O O . GLY A 1 88 ? 7.095 1.259 -11.654 1.00 97.88 88 GLY A O 1
ATOM 696 N N . PHE A 1 89 ? 5.097 0.422 -12.274 1.00 98.25 89 PHE A N 1
ATOM 697 C CA . PHE A 1 89 ? 5.613 -0.870 -12.731 1.00 98.25 89 PHE A CA 1
ATOM 698 C C . PHE A 1 89 ? 6.329 -0.766 -14.086 1.00 98.25 89 PHE A C 1
ATOM 700 O O . PHE A 1 89 ? 5.736 -0.417 -15.111 1.00 98.25 89 PHE A O 1
ATOM 707 N N . ILE A 1 90 ? 7.621 -1.094 -14.119 1.00 98.25 90 ILE A N 1
ATOM 708 C CA . ILE A 1 90 ? 8.478 -0.912 -15.300 1.00 98.25 90 ILE A CA 1
ATOM 709 C C . ILE A 1 90 ? 8.356 -2.116 -16.245 1.00 98.25 90 ILE A C 1
ATOM 711 O O . ILE A 1 90 ? 8.298 -3.265 -15.809 1.00 98.25 90 ILE A O 1
ATOM 715 N N . GLY A 1 91 ? 8.305 -1.877 -17.558 1.00 98.00 91 GLY A N 1
ATOM 716 C CA . GLY A 1 91 ? 8.300 -2.940 -18.563 1.00 98.00 91 GLY A CA 1
ATOM 717 C C . GLY A 1 91 ? 9.650 -3.657 -18.638 1.00 98.00 91 GLY A C 1
ATOM 718 O O . GLY A 1 91 ? 10.700 -3.021 -18.665 1.00 98.00 91 GLY A O 1
ATOM 719 N N . LYS A 1 92 ? 9.634 -4.992 -18.715 1.00 97.31 92 LYS A N 1
ATOM 720 C CA . LYS A 1 92 ? 10.860 -5.807 -18.723 1.00 97.31 92 LYS A CA 1
ATOM 721 C C . LYS A 1 92 ? 11.803 -5.486 -19.887 1.00 97.31 92 LYS A C 1
ATOM 723 O O . LYS A 1 92 ? 13.015 -5.548 -19.715 1.00 97.31 92 LYS A O 1
ATOM 728 N N . ASP A 1 93 ? 11.248 -5.144 -21.047 1.00 97.12 93 ASP A N 1
ATOM 729 C CA . ASP A 1 93 ? 12.026 -4.783 -22.238 1.00 97.12 93 ASP A CA 1
ATOM 730 C C . ASP A 1 93 ? 12.556 -3.338 -22.187 1.00 97.12 93 ASP A C 1
ATOM 732 O O . ASP A 1 93 ? 13.490 -3.010 -22.916 1.00 97.12 93 ASP A O 1
ATOM 736 N N . ASP A 1 94 ? 11.974 -2.481 -21.338 1.00 96.50 94 ASP A N 1
ATOM 737 C CA . ASP A 1 94 ? 12.399 -1.086 -21.179 1.00 96.50 94 ASP A CA 1
ATOM 738 C C . ASP A 1 94 ? 13.611 -0.981 -20.245 1.00 96.50 94 ASP A C 1
ATOM 740 O O . ASP A 1 94 ? 14.594 -0.315 -20.566 1.00 96.50 94 ASP A O 1
ATOM 744 N N . ASP A 1 95 ? 13.530 -1.649 -19.093 1.00 97.81 95 ASP A N 1
ATOM 745 C CA . ASP A 1 95 ? 14.586 -1.708 -18.083 1.00 97.81 95 ASP A CA 1
ATOM 746 C C . ASP A 1 95 ? 14.408 -2.977 -17.221 1.00 97.81 95 ASP A C 1
ATOM 748 O O . ASP A 1 95 ? 13.558 -3.010 -16.325 1.00 97.81 95 ASP A O 1
ATOM 752 N N . PRO A 1 96 ? 15.191 -4.044 -17.483 1.00 98.06 96 PRO A N 1
ATOM 753 C CA . PRO A 1 96 ? 15.104 -5.294 -16.734 1.00 98.06 96 PRO A CA 1
ATOM 754 C C . PRO A 1 96 ? 15.396 -5.155 -15.234 1.00 98.06 96 PRO A C 1
ATOM 756 O O . PRO A 1 96 ? 14.791 -5.866 -14.438 1.00 98.06 96 PRO A O 1
ATOM 759 N N . GLU A 1 97 ? 16.312 -4.269 -14.837 1.00 97.56 97 GLU A N 1
ATOM 760 C CA . GLU A 1 97 ? 16.669 -4.069 -13.425 1.00 97.56 97 GLU A CA 1
ATOM 761 C C . GLU A 1 97 ? 15.553 -3.301 -12.707 1.00 97.56 97 GLU A C 1
ATOM 763 O O . GLU A 1 97 ? 15.061 -3.731 -11.661 1.00 97.56 97 GLU A O 1
ATOM 768 N N . GLY A 1 98 ? 15.064 -2.224 -13.326 1.00 97.25 98 GLY A N 1
ATOM 769 C CA . GLY A 1 98 ? 13.896 -1.483 -12.856 1.00 97.25 98 GLY A CA 1
ATOM 770 C C . GLY A 1 98 ? 12.636 -2.349 -12.757 1.00 97.25 98 GLY A C 1
ATOM 771 O O . GLY A 1 98 ? 11.872 -2.215 -11.797 1.00 97.25 98 GLY A O 1
ATOM 772 N N . HIS A 1 99 ? 12.438 -3.284 -13.691 1.00 98.00 99 HIS A N 1
ATOM 773 C CA . HIS A 1 99 ? 11.353 -4.265 -13.637 1.00 98.00 99 HIS A CA 1
ATOM 774 C C . HIS A 1 99 ? 11.433 -5.120 -12.366 1.00 98.00 99 HIS A C 1
ATOM 776 O O . HIS A 1 99 ? 10.461 -5.181 -11.613 1.00 98.00 99 HIS A O 1
ATOM 782 N N . GLU A 1 100 ? 12.591 -5.717 -12.073 1.00 97.69 100 GLU A N 1
ATOM 783 C CA . GLU A 1 100 ? 12.767 -6.534 -10.865 1.00 97.69 100 GLU A CA 1
ATOM 784 C C . GLU A 1 100 ? 12.602 -5.708 -9.578 1.00 97.69 100 GLU A C 1
ATOM 786 O O . GLU A 1 100 ? 11.976 -6.173 -8.624 1.00 97.69 100 GLU A O 1
ATOM 791 N N . HIS A 1 101 ? 13.070 -4.455 -9.551 1.00 97.38 101 HIS A N 1
ATOM 792 C CA . HIS A 1 101 ? 12.839 -3.564 -8.412 1.00 97.38 101 HIS A CA 1
ATOM 793 C C . HIS A 1 101 ? 11.360 -3.218 -8.213 1.00 97.38 101 HIS A C 1
ATOM 795 O O . HIS A 1 101 ? 10.862 -3.302 -7.089 1.00 97.38 101 HIS A O 1
ATOM 801 N N . SER A 1 102 ? 10.647 -2.853 -9.284 1.00 97.56 102 SER A N 1
ATOM 802 C CA . SER A 1 102 ? 9.213 -2.545 -9.212 1.00 97.56 102 SER A CA 1
ATOM 803 C C . SER A 1 102 ? 8.400 -3.747 -8.726 1.00 97.56 102 SER A C 1
ATOM 805 O O . SER A 1 102 ? 7.597 -3.620 -7.799 1.00 97.56 102 SER A O 1
ATOM 807 N N . LYS A 1 103 ? 8.714 -4.936 -9.251 1.00 97.38 103 LYS A N 1
ATOM 808 C CA . LYS A 1 103 ? 8.148 -6.204 -8.796 1.00 97.38 103 LYS A CA 1
ATOM 809 C C . LYS A 1 103 ? 8.429 -6.454 -7.314 1.00 97.38 103 LYS A C 1
ATOM 811 O O . LYS A 1 103 ? 7.512 -6.792 -6.572 1.00 97.38 103 LYS A O 1
ATOM 816 N N . HIS A 1 104 ? 9.668 -6.258 -6.862 1.00 97.94 104 HIS A N 1
ATOM 817 C CA . HIS A 1 104 ? 10.042 -6.430 -5.454 1.00 97.94 104 HIS A CA 1
ATOM 818 C C . HIS A 1 104 ? 9.256 -5.497 -4.518 1.00 97.94 104 HIS A C 1
ATOM 820 O O . HIS A 1 104 ? 8.803 -5.922 -3.455 1.00 97.94 104 HIS A O 1
ATOM 826 N N . TYR A 1 105 ? 9.048 -4.233 -4.899 1.00 98.06 105 TYR A N 1
ATOM 827 C CA . TYR A 1 105 ? 8.274 -3.290 -4.081 1.00 98.06 105 TYR A CA 1
ATOM 828 C C . TYR A 1 105 ? 6.800 -3.689 -3.951 1.00 98.06 105 TYR A C 1
ATOM 830 O O . TYR A 1 105 ? 6.231 -3.565 -2.860 1.00 98.06 105 TYR A O 1
ATOM 838 N N . LEU A 1 106 ? 6.199 -4.211 -5.022 1.00 97.56 106 LEU A N 1
ATOM 839 C CA . LEU A 1 106 ? 4.847 -4.759 -4.976 1.00 97.56 106 LEU A CA 1
ATOM 840 C C . LEU A 1 106 ? 4.799 -6.049 -4.141 1.00 97.56 106 LEU A C 1
ATOM 842 O O . LEU A 1 106 ? 3.979 -6.166 -3.229 1.00 97.56 106 LEU A O 1
ATOM 846 N N . ASP A 1 107 ? 5.736 -6.976 -4.358 1.00 97.62 107 ASP A N 1
ATOM 847 C CA . ASP A 1 107 ? 5.847 -8.229 -3.601 1.00 97.62 107 ASP A CA 1
ATOM 848 C C . ASP A 1 107 ? 5.995 -7.978 -2.091 1.00 97.62 107 ASP A C 1
ATOM 850 O O . ASP A 1 107 ? 5.401 -8.690 -1.279 1.00 97.62 107 ASP A O 1
ATOM 854 N N . ALA A 1 108 ? 6.735 -6.941 -1.689 1.00 98.12 108 ALA A N 1
ATOM 855 C CA . ALA A 1 108 ? 6.867 -6.546 -0.289 1.00 98.12 108 ALA A CA 1
ATOM 856 C C . ALA A 1 108 ? 5.513 -6.146 0.332 1.00 98.12 108 ALA A C 1
ATOM 858 O O . ALA A 1 108 ? 5.218 -6.501 1.477 1.00 98.12 108 ALA A O 1
ATOM 859 N N 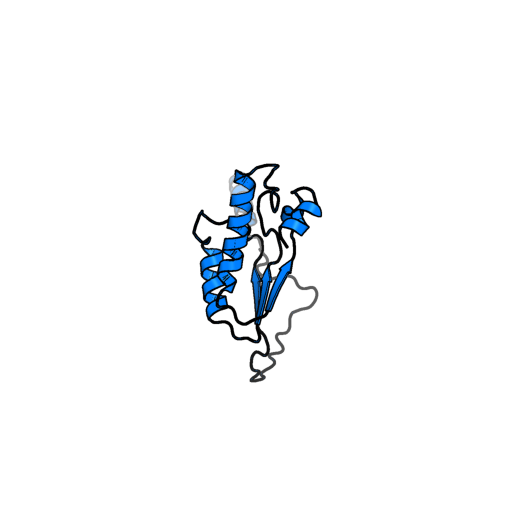. GLN A 1 109 ? 4.658 -5.444 -0.413 1.00 98.12 109 GLN A N 1
ATOM 860 C CA . GLN A 1 109 ? 3.309 -5.097 0.041 1.00 98.12 109 GLN A CA 1
ATOM 861 C C . GLN A 1 109 ? 2.412 -6.333 0.105 1.00 98.12 109 GLN A C 1
ATOM 863 O O . GLN A 1 109 ? 1.769 -6.571 1.132 1.00 98.12 109 GLN A O 1
ATOM 868 N N . LEU A 1 110 ? 2.442 -7.179 -0.927 1.00 97.69 110 LEU A N 1
ATOM 869 C CA . LEU A 1 110 ? 1.699 -8.441 -0.969 1.00 97.69 110 LEU A CA 1
ATOM 870 C C . LEU A 1 110 ? 2.116 -9.397 0.161 1.00 97.69 110 LEU A C 1
ATOM 872 O O . LEU A 1 110 ? 1.276 -10.076 0.755 1.00 97.69 110 LEU A O 1
ATOM 876 N N . ALA A 1 111 ? 3.391 -9.400 0.551 1.00 97.81 111 ALA A N 1
ATOM 877 C CA . ALA A 1 111 ? 3.893 -10.194 1.669 1.00 97.81 111 ALA A CA 1
ATOM 878 C C . ALA A 1 111 ? 3.261 -9.805 3.020 1.00 97.81 111 ALA A C 1
ATOM 880 O O . ALA A 1 111 ? 3.187 -10.637 3.930 1.00 97.81 111 ALA A O 1
ATOM 881 N N . THR A 1 112 ? 2.751 -8.575 3.168 1.00 98.19 112 THR A N 1
ATOM 882 C CA . THR A 1 112 ? 2.004 -8.173 4.374 1.00 98.19 112 THR A CA 1
ATOM 883 C C . THR A 1 112 ? 0.635 -8.848 4.487 1.00 98.19 112 THR A C 1
ATOM 885 O O . THR A 1 112 ? 0.093 -8.946 5.588 1.00 98.19 112 THR A O 1
ATOM 888 N N . LEU A 1 113 ? 0.111 -9.371 3.374 1.00 98.12 113 LEU A N 1
ATOM 889 C CA . LEU A 1 113 ? -1.235 -9.928 3.252 1.00 98.12 113 LEU A CA 1
ATOM 890 C C . LEU A 1 113 ? -1.295 -11.451 3.404 1.00 98.12 113 LEU A C 1
ATOM 892 O O . LEU A 1 113 ? -2.386 -11.994 3.528 1.00 98.12 113 LEU A O 1
ATOM 896 N N . GLN A 1 114 ? -0.156 -12.150 3.437 1.00 96.69 114 GLN A N 1
ATOM 897 C CA . GLN A 1 114 ? -0.093 -13.625 3.414 1.00 96.69 114 GLN A CA 1
ATOM 898 C C . GLN A 1 114 ? -0.962 -14.319 4.478 1.00 96.69 114 GLN A C 1
ATOM 900 O O . GLN A 1 114 ? -1.532 -15.375 4.216 1.00 96.69 114 GLN A O 1
ATOM 905 N N . SER A 1 115 ? -1.067 -13.729 5.672 1.00 96.69 115 SER A N 1
ATOM 906 C CA . SER A 1 115 ? -1.875 -14.253 6.786 1.00 96.69 115 SER A CA 1
ATOM 907 C C . SER A 1 115 ? -3.161 -13.455 7.026 1.00 96.69 115 SER A C 1
ATOM 909 O O . SER A 1 115 ? -3.904 -13.753 7.965 1.00 96.69 115 SER A O 1
ATOM 911 N N . PHE A 1 116 ? -3.412 -12.419 6.224 1.00 98.50 116 PHE A N 1
ATOM 912 C CA . PHE A 1 116 ? -4.557 -11.538 6.390 1.00 98.50 116 PHE A CA 1
ATOM 913 C C . PHE A 1 116 ? -5.830 -12.225 5.892 1.00 98.50 116 PHE A C 1
ATOM 915 O O . PHE A 1 116 ? -5.884 -12.758 4.788 1.00 98.50 116 PHE A O 1
ATOM 922 N N . LYS A 1 117 ? -6.872 -12.223 6.726 1.00 97.56 117 LYS A N 1
ATOM 923 C CA . LYS A 1 117 ? -8.140 -12.929 6.457 1.00 97.56 117 LYS A CA 1
ATOM 924 C C . LYS A 1 117 ? -9.240 -12.018 5.918 1.00 97.56 117 LYS A C 1
ATOM 926 O O . LYS A 1 117 ? -10.333 -12.499 5.622 1.00 97.56 117 LYS A O 1
ATOM 931 N N . GLY A 1 118 ? -8.992 -10.711 5.912 1.00 98.25 118 GLY A N 1
ATOM 932 C CA . GLY A 1 118 ? -9.940 -9.706 5.457 1.00 98.25 118 GLY A CA 1
ATOM 933 C C . GLY A 1 118 ? -9.903 -9.508 3.944 1.00 98.25 118 GLY A C 1
ATOM 934 O O . GLY A 1 118 ? -9.289 -10.272 3.203 1.00 98.25 118 GLY A O 1
ATOM 935 N N . LYS A 1 119 ? -10.579 -8.456 3.485 1.00 98.62 119 LYS A N 1
ATOM 936 C CA . LYS A 1 119 ? -10.565 -8.034 2.078 1.00 98.62 119 LYS A CA 1
ATOM 937 C C . LYS A 1 119 ? -9.408 -7.082 1.819 1.00 98.62 119 LYS A C 1
ATOM 939 O O . LYS A 1 119 ? -9.156 -6.208 2.641 1.00 98.62 119 LYS A O 1
ATOM 944 N N . THR A 1 120 ? -8.778 -7.189 0.662 1.00 98.44 120 THR A N 1
ATOM 945 C CA . THR A 1 120 ? -7.719 -6.261 0.259 1.00 98.44 120 THR A CA 1
ATOM 946 C C . THR A 1 120 ? -8.171 -5.449 -0.943 1.00 98.44 120 THR A C 1
ATOM 948 O O . THR A 1 120 ? -8.819 -5.988 -1.838 1.00 98.44 120 THR A O 1
ATOM 951 N N . ILE A 1 121 ? -7.850 -4.159 -0.942 1.00 98.50 121 ILE A N 1
ATOM 952 C CA . ILE A 1 121 ? -8.080 -3.230 -2.044 1.00 98.50 121 ILE A CA 1
ATOM 953 C C . ILE A 1 121 ? -6.776 -2.471 -2.282 1.00 98.50 121 ILE A C 1
ATOM 955 O O . ILE A 1 121 ? -6.191 -1.956 -1.330 1.00 98.50 121 ILE A O 1
ATOM 959 N N . PHE A 1 122 ? -6.351 -2.391 -3.539 1.00 98.25 122 PHE A N 1
ATOM 960 C CA . PHE A 1 122 ? -5.309 -1.475 -3.992 1.00 98.25 122 PHE A CA 1
ATOM 961 C C . PHE A 1 122 ? -5.957 -0.370 -4.821 1.00 98.25 122 PHE A C 1
ATOM 963 O O . PHE A 1 122 ? -6.882 -0.620 -5.593 1.00 98.25 122 PHE A O 1
ATOM 970 N N . ILE A 1 123 ? -5.504 0.857 -4.607 1.00 98.00 123 ILE A N 1
ATOM 971 C CA . ILE A 1 123 ? -5.895 2.043 -5.361 1.00 98.00 123 ILE A CA 1
ATOM 972 C C . ILE A 1 123 ? -4.595 2.614 -5.927 1.00 98.00 123 ILE A C 1
ATOM 974 O O . ILE A 1 123 ? -3.637 2.699 -5.164 1.00 98.00 123 ILE A O 1
ATOM 978 N N . PRO A 1 124 ? -4.519 2.989 -7.212 1.00 97.94 124 PRO A N 1
ATOM 979 C CA . PRO A 1 124 ? -3.322 3.623 -7.747 1.00 97.94 124 PRO A CA 1
ATOM 980 C C . PRO A 1 124 ? -3.215 5.083 -7.291 1.00 97.94 124 PRO A C 1
ATOM 982 O O . PRO A 1 124 ? -4.197 5.830 -7.296 1.00 97.94 124 PRO A O 1
ATOM 985 N N . GLY A 1 125 ? -2.003 5.488 -6.925 1.00 97.94 125 GLY A N 1
ATOM 986 C CA . GLY A 1 125 ? -1.590 6.874 -6.715 1.00 97.94 125 GLY A CA 1
ATOM 987 C C . GLY A 1 125 ? -0.982 7.450 -7.987 1.00 97.94 125 GLY A C 1
ATOM 988 O O . GLY A 1 125 ? -0.990 6.811 -9.034 1.00 97.94 125 GLY A O 1
ATOM 989 N N . ASN A 1 126 ? -0.464 8.676 -7.940 1.00 98.25 126 ASN A N 1
ATOM 990 C CA . ASN A 1 126 ? 0.062 9.316 -9.147 1.00 98.25 126 ASN A CA 1
ATOM 991 C C . ASN A 1 126 ? 1.337 8.642 -9.670 1.00 98.25 126 ASN A C 1
ATOM 993 O O . ASN A 1 126 ? 1.537 8.623 -10.882 1.00 98.25 126 ASN A O 1
ATOM 997 N N . HIS A 1 127 ? 2.191 8.100 -8.795 1.00 98.38 127 HIS A N 1
ATOM 998 C CA . HIS A 1 127 ? 3.433 7.456 -9.225 1.00 98.38 127 HIS A CA 1
ATOM 999 C C . HIS A 1 127 ? 3.190 6.183 -10.033 1.00 98.38 127 HIS A C 1
ATOM 1001 O O . HIS A 1 127 ? 3.944 5.920 -10.967 1.00 98.38 127 HIS A O 1
ATOM 1007 N N . ASP A 1 128 ? 2.106 5.465 -9.747 1.00 98.12 128 ASP A N 1
ATOM 1008 C CA . ASP A 1 128 ? 1.762 4.201 -10.403 1.00 98.12 128 ASP A CA 1
ATOM 1009 C C . ASP A 1 128 ? 1.446 4.395 -11.906 1.00 98.12 128 ASP A C 1
ATOM 1011 O O . ASP A 1 128 ? 1.654 3.502 -12.723 1.00 98.12 128 ASP A O 1
ATOM 1015 N N . TRP A 1 129 ? 1.058 5.613 -12.316 1.00 98.00 129 TRP A N 1
ATOM 1016 C CA . TRP A 1 129 ? 0.766 5.965 -13.715 1.00 98.00 129 TRP A CA 1
ATOM 1017 C C . TRP A 1 129 ? 1.982 6.409 -14.539 1.00 98.00 129 TRP A C 1
ATOM 1019 O O . TRP A 1 129 ? 1.863 6.621 -15.749 1.00 98.00 129 TRP A O 1
ATOM 1029 N N . TYR A 1 130 ? 3.147 6.641 -13.932 1.00 98.00 130 TYR A N 1
ATOM 1030 C CA . TYR A 1 130 ? 4.260 7.291 -14.641 1.00 98.00 130 TYR A CA 1
ATOM 1031 C C . TYR A 1 130 ? 4.992 6.360 -15.622 1.00 98.00 130 TYR A C 1
ATOM 1033 O O . TYR A 1 130 ? 5.650 6.841 -16.548 1.00 98.00 130 TYR A O 1
ATOM 1041 N N . SER A 1 131 ? 4.815 5.046 -15.497 1.00 96.12 131 SER A N 1
ATOM 1042 C CA . SER A 1 131 ? 5.357 4.036 -16.405 1.00 96.12 131 SER A CA 1
ATOM 1043 C C . SER A 1 131 ? 4.398 3.827 -17.577 1.00 96.12 131 SER A C 1
ATOM 1045 O O . SER A 1 131 ? 3.620 2.887 -17.612 1.00 96.12 131 SER A O 1
ATOM 1047 N N . LYS A 1 132 ? 4.407 4.733 -18.560 1.00 96.88 132 LYS A N 1
ATOM 1048 C CA . LYS A 1 132 ? 3.555 4.635 -19.770 1.00 96.88 132 LYS A CA 1
ATOM 1049 C C . LYS A 1 132 ? 2.034 4.644 -19.498 1.00 96.88 132 LYS A C 1
ATOM 1051 O O . LYS A 1 132 ? 1.253 4.146 -20.309 1.00 96.88 132 LYS A O 1
ATOM 1056 N N . GLY A 1 133 ? 1.583 5.277 -18.413 1.00 97.50 133 GLY A N 1
ATOM 1057 C CA . GLY A 1 133 ? 0.157 5.472 -18.143 1.00 97.50 133 GLY A CA 1
ATOM 1058 C C . GLY A 1 133 ? -0.569 4.155 -17.879 1.00 97.50 133 GLY A C 1
ATOM 1059 O O . GLY A 1 133 ? -0.119 3.345 -17.075 1.00 97.50 133 GLY A O 1
ATOM 1060 N N . LEU A 1 134 ? -1.691 3.949 -18.574 1.00 97.75 134 LEU A N 1
ATOM 1061 C CA . LEU A 1 134 ? -2.521 2.752 -18.422 1.00 97.75 134 LEU A CA 1
ATOM 1062 C C . LEU A 1 134 ? -1.736 1.456 -18.678 1.00 97.75 134 LEU A C 1
ATOM 1064 O O . LEU A 1 134 ? -1.966 0.482 -17.982 1.00 97.75 134 LEU A O 1
ATOM 1068 N N . GLU A 1 135 ? -0.778 1.451 -19.611 1.00 97.44 135 GLU A N 1
ATOM 1069 C CA . GLU A 1 135 ? 0.003 0.245 -19.922 1.00 97.44 135 GLU A CA 1
ATOM 1070 C C . GLU A 1 135 ? 0.866 -0.220 -18.736 1.00 97.44 135 GLU A C 1
ATOM 1072 O O . GLU A 1 135 ? 1.040 -1.417 -18.523 1.00 97.44 135 GLU A O 1
ATOM 1077 N N . GLY A 1 136 ? 1.446 0.711 -17.971 1.00 96.88 136 GLY A N 1
ATOM 1078 C CA . GLY A 1 136 ? 2.193 0.360 -16.761 1.00 96.88 136 GLY A CA 1
ATOM 1079 C C . GLY A 1 136 ? 1.283 -0.015 -15.611 1.00 96.88 136 GLY A C 1
ATOM 1080 O O . GLY A 1 136 ? 1.606 -0.950 -14.886 1.00 96.88 136 GLY A O 1
ATOM 1081 N N . LEU A 1 137 ? 0.138 0.659 -15.482 1.00 97.56 137 LEU A N 1
ATOM 1082 C CA . LEU A 1 137 ? -0.842 0.325 -14.455 1.00 97.56 137 LEU A CA 1
ATOM 1083 C C . LEU A 1 137 ? -1.430 -1.078 -14.671 1.00 97.56 137 LEU A C 1
ATOM 1085 O O . LEU A 1 137 ? -1.431 -1.880 -13.750 1.00 97.56 137 LEU A O 1
ATOM 1089 N N . GLU A 1 138 ? -1.827 -1.426 -15.897 1.00 97.69 138 GLU A N 1
ATOM 1090 C CA . GLU A 1 138 ? -2.302 -2.777 -16.251 1.00 97.69 138 GLU A CA 1
ATOM 1091 C C . GLU A 1 138 ? -1.232 -3.861 -16.043 1.00 97.69 138 GLU A C 1
ATOM 1093 O O . GLU A 1 138 ? -1.550 -5.043 -15.981 1.00 97.69 138 GLU A O 1
ATOM 1098 N N . ARG A 1 139 ? 0.048 -3.482 -15.965 1.00 96.94 139 ARG A N 1
ATOM 1099 C CA . ARG A 1 139 ? 1.150 -4.401 -15.650 1.00 96.94 139 ARG A CA 1
ATOM 1100 C C . ARG A 1 139 ? 1.320 -4.623 -14.146 1.00 96.94 139 ARG A C 1
ATOM 1102 O O . ARG A 1 139 ? 1.912 -5.629 -13.763 1.00 96.94 139 ARG A O 1
ATOM 1109 N N . GLU A 1 140 ? 0.880 -3.670 -13.328 1.00 95.88 140 GLU A N 1
ATOM 1110 C CA . GLU A 1 140 ? 0.851 -3.771 -11.865 1.00 95.88 140 GLU A CA 1
ATOM 1111 C C . GLU A 1 140 ? -0.282 -4.685 -11.371 1.00 95.88 140 GLU A C 1
ATOM 1113 O O . GLU A 1 140 ? -0.111 -5.353 -10.349 1.00 95.88 140 GLU A O 1
ATOM 1118 N N . GLU A 1 141 ? -1.409 -4.707 -12.094 1.00 92.31 141 GLU A N 1
ATOM 1119 C CA . GLU A 1 141 ? -2.628 -5.490 -11.806 1.00 92.31 141 GLU A CA 1
ATOM 1120 C C . GLU A 1 141 ? -2.505 -6.994 -12.123 1.00 92.31 141 GLU A C 1
ATOM 1122 O O . GLU A 1 141 ? -3.019 -7.800 -11.305 1.00 92.31 141 GLU A O 1
#

Foldseek 3Di:
DVVVVVVVVVVVVVPDDDDPDDDDPDDDDCPPPPDPDDDQAEEAEDELQADADPPAGDPVLVVLLVVQLPDDQRYEYEYPAPQHPDAAAADCVRPVVSNVSSVRSNVNNVVSCPNGNYHYYYDHDPRNQRRPGPVRVVVSD